Protein AF-E4RR90-F1 (afdb_monomer_lite)

Foldseek 3Di:
DDDVPVVVVVVVVVVVVVPPPPPPPPPDPDPPDDDDDQFAKFKAKDPDQEDEPVQQVPDKIKIWIAGPDPPDDAFCFWFKWKAKPLQFAPRIGTQGGGHRDPRDMDIDGSVSVCVSPNDDDAFIKMWIAIFGHHPVGTFALGHNDDHGSCPPCPPPPPGHSTYMHGYD

Organism: Leadbetterella byssophila (strain DSM 17132 / JCM 16389 / KACC 11308 / NBRC 106382 / 4M15) (NCBI:txid649349)

Secondary structure (DSSP, 8-state):
--SSHHHHHHHHHHHHGGG--------PPPTTS-------EEEEEES--EE-GGGGGG-EEEEEEEESSTTS---SEEEEEEEETT--GGG-EEEEEEE-SSSEEEEEEHHHHHHHHSS--TT-EEEEEEEEEETTEEE-SS-SSS--TTTTTTT-TT--S-EEEEE-

Sequence (168 aa):
MMKSTKIFIQMIVAGALLLGGCKAKFIGLDPSVEIYKVPGVTAKVDGNAAITLSDLNSFSGKVLVDLYFKDQPGPDKVDIVVRKNLQGGGNVKVLQEGVTSFPSTITVTAAQLQSLFGELKVGDTYDVAPNIYTSDGKFEAFPANGPGTATSVTGAPGYSAFARFTVR

pLDDT: mean 85.35, std 16.93, range [43.53, 98.38]

Radius of gyration: 24.37 Å; chains: 1; bounding box: 58×49×73 Å

Structure (mmCIF, N/CA/C/O backbone):
data_AF-E4RR90-F1
#
_entry.id   AF-E4RR90-F1
#
loop_
_atom_site.group_PDB
_atom_site.id
_atom_site.type_symbol
_atom_site.label_atom_id
_atom_site.label_alt_id
_atom_site.label_comp_id
_atom_site.label_asym_id
_atom_site.label_entity_id
_atom_site.label_seq_id
_atom_site.pdbx_PDB_ins_code
_atom_site.Cartn_x
_atom_site.Cartn_y
_atom_site.Cartn_z
_atom_site.occupancy
_atom_site.B_iso_or_equiv
_atom_site.auth_seq_id
_atom_site.auth_comp_id
_atom_site.auth_asym_id
_atom_site.auth_atom_id
_atom_site.pdbx_PDB_model_num
ATOM 1 N N . MET A 1 1 ? -44.952 -36.199 -53.585 1.00 45.66 1 MET A N 1
ATOM 2 C CA . MET A 1 1 ? -43.515 -36.184 -53.235 1.00 45.66 1 MET A CA 1
ATOM 3 C C . MET A 1 1 ? -42.995 -34.767 -53.473 1.00 45.66 1 MET A C 1
ATOM 5 O O . MET A 1 1 ? -42.756 -34.446 -54.617 1.00 45.66 1 MET A O 1
ATOM 9 N N . MET A 1 2 ? -43.001 -33.883 -52.461 1.00 44.34 2 MET A N 1
ATOM 10 C CA . MET A 1 2 ? -42.436 -32.506 -52.465 1.00 44.34 2 MET A CA 1
ATOM 11 C C . MET A 1 2 ? -42.894 -31.793 -51.174 1.00 44.34 2 MET A C 1
ATOM 13 O O . MET A 1 2 ? -43.820 -30.988 -51.178 1.00 44.34 2 MET A O 1
ATOM 17 N N . LYS A 1 3 ? -42.326 -32.147 -50.017 1.00 43.53 3 LYS A N 1
ATOM 18 C CA . LYS A 1 3 ? -42.602 -31.428 -48.750 1.00 43.53 3 LYS A CA 1
ATOM 19 C C . LYS A 1 3 ? -41.356 -31.255 -47.873 1.00 43.53 3 LYS A C 1
ATOM 21 O O . LYS A 1 3 ? -41.295 -30.312 -47.097 1.00 43.53 3 LYS A O 1
ATOM 26 N N . SER A 1 4 ? -40.329 -32.083 -48.074 1.00 47.44 4 SER A N 1
ATOM 27 C CA . SER A 1 4 ? -39.053 -32.038 -47.347 1.00 47.44 4 SER A CA 1
ATOM 28 C C . SER A 1 4 ? -38.053 -30.991 -47.863 1.00 47.44 4 SER A C 1
ATOM 30 O O . SER A 1 4 ? -37.170 -30.586 -47.116 1.00 47.44 4 SER A O 1
ATOM 32 N N . THR A 1 5 ? -38.194 -30.490 -49.097 1.00 50.00 5 THR A N 1
ATOM 33 C CA . THR A 1 5 ? -37.218 -29.555 -49.701 1.00 50.00 5 THR A CA 1
ATOM 34 C C . THR A 1 5 ? -37.386 -28.102 -49.228 1.00 50.00 5 THR A C 1
ATOM 36 O O . THR A 1 5 ? -36.407 -27.368 -49.134 1.00 50.00 5 THR A O 1
ATOM 39 N N . LYS A 1 6 ? -38.608 -27.668 -48.873 1.00 48.56 6 LYS A N 1
ATOM 40 C CA . LYS A 1 6 ? -38.868 -26.277 -48.437 1.00 48.56 6 LYS A CA 1
ATOM 41 C C . LYS A 1 6 ? -38.383 -25.983 -47.009 1.00 48.56 6 LYS A C 1
ATOM 43 O O . LYS A 1 6 ? -38.036 -24.846 -46.713 1.00 48.56 6 LYS A O 1
ATOM 48 N N . ILE A 1 7 ? -38.314 -27.007 -46.156 1.00 53.81 7 ILE A N 1
ATOM 49 C CA . ILE A 1 7 ? -37.848 -26.895 -44.763 1.00 53.81 7 ILE A CA 1
ATOM 50 C C . ILE A 1 7 ? -36.322 -26.760 -44.684 1.00 53.81 7 ILE A C 1
ATOM 52 O O . ILE A 1 7 ? -35.816 -25.970 -43.892 1.00 53.81 7 ILE A O 1
ATOM 56 N N . PHE A 1 8 ? -35.587 -27.448 -45.561 1.00 51.81 8 PHE A N 1
ATOM 57 C CA . PHE A 1 8 ? -34.125 -27.350 -45.602 1.00 51.81 8 PHE A CA 1
ATOM 58 C C . PHE A 1 8 ? -33.631 -25.971 -46.061 1.00 51.81 8 PHE A C 1
ATOM 60 O O . PHE A 1 8 ? -32.668 -25.443 -45.513 1.00 51.81 8 PHE A O 1
ATOM 67 N N . ILE A 1 9 ? -34.324 -25.346 -47.016 1.00 55.38 9 ILE A N 1
ATOM 68 C CA . ILE A 1 9 ? -33.955 -24.018 -47.531 1.00 55.38 9 ILE A CA 1
ATOM 69 C C . ILE A 1 9 ? -34.232 -22.918 -46.489 1.00 55.38 9 ILE A C 1
ATOM 71 O O . ILE A 1 9 ? -33.441 -21.986 -46.364 1.00 55.38 9 ILE A O 1
ATOM 75 N N . GLN A 1 10 ? -35.292 -23.045 -45.679 1.00 51.88 10 GLN A N 1
ATOM 76 C CA . GLN A 1 10 ? -35.574 -22.090 -44.597 1.00 51.88 10 GLN A CA 1
ATOM 77 C C . GLN A 1 10 ? -34.575 -22.182 -43.431 1.00 51.88 10 GLN A C 1
ATOM 79 O O . GLN A 1 10 ? -34.232 -21.149 -42.859 1.00 51.88 10 GLN A O 1
ATOM 84 N N . MET A 1 11 ? -34.037 -23.370 -43.120 1.00 53.38 11 MET A N 1
ATOM 85 C CA . MET A 1 11 ? -32.962 -23.501 -42.121 1.00 53.38 11 MET A CA 1
ATOM 86 C C . MET A 1 11 ? -31.631 -22.898 -42.591 1.00 53.38 11 MET A C 1
ATOM 88 O O . MET A 1 11 ? -30.916 -22.303 -41.789 1.00 53.38 11 MET A O 1
ATOM 92 N N . ILE A 1 12 ? -31.307 -22.995 -43.884 1.00 55.41 12 ILE A N 1
ATOM 93 C CA . ILE A 1 12 ? -30.056 -22.443 -44.434 1.00 55.41 12 ILE A CA 1
ATOM 94 C C . ILE A 1 12 ? -30.086 -20.902 -44.449 1.00 55.41 12 ILE A C 1
ATOM 96 O O . ILE A 1 12 ? -29.084 -20.265 -44.127 1.00 55.41 12 ILE A O 1
ATOM 100 N N . VAL A 1 13 ? -31.239 -20.288 -44.739 1.00 55.00 13 VAL A N 1
ATOM 101 C CA . VAL A 1 13 ? -31.391 -18.819 -44.729 1.00 55.00 13 VAL A CA 1
ATOM 102 C C . VAL A 1 13 ? -31.407 -18.249 -43.302 1.00 55.00 13 VAL A C 1
ATOM 104 O O . VAL A 1 13 ? -30.839 -17.184 -43.068 1.00 55.00 13 VAL A O 1
ATOM 107 N N . ALA A 1 14 ? -31.974 -18.968 -42.325 1.00 52.81 14 ALA A N 1
ATOM 108 C CA . ALA A 1 14 ? -31.940 -18.562 -40.915 1.00 52.81 14 ALA A CA 1
ATOM 109 C C . ALA A 1 14 ? -30.538 -18.694 -40.280 1.00 52.81 14 ALA A C 1
ATOM 111 O O . ALA A 1 14 ? -30.173 -17.885 -39.430 1.00 52.81 14 ALA A O 1
ATOM 112 N N . GLY A 1 15 ? -29.725 -19.662 -40.724 1.00 52.19 15 GLY A N 1
ATOM 113 C CA . GLY A 1 15 ? -28.338 -19.826 -40.266 1.00 52.19 15 GLY A CA 1
ATOM 114 C C . GLY A 1 15 ? -27.377 -18.744 -40.777 1.00 52.19 15 GLY A C 1
ATOM 115 O O . GLY A 1 15 ? -26.440 -18.372 -40.074 1.00 52.19 15 GLY A O 1
ATOM 116 N N . ALA A 1 16 ? -27.627 -18.180 -41.964 1.00 54.00 16 ALA A N 1
ATOM 117 C CA . ALA A 1 16 ? -26.762 -17.157 -42.559 1.00 54.00 16 ALA A CA 1
ATOM 118 C C . ALA A 1 16 ? -26.866 -15.775 -41.877 1.00 54.00 16 ALA A C 1
ATOM 120 O O . ALA A 1 16 ? -25.926 -14.985 -41.949 1.00 54.00 16 ALA A O 1
ATOM 121 N N . LEU A 1 17 ? -27.968 -15.485 -41.173 1.00 52.16 17 LEU A N 1
ATOM 122 C CA . LEU A 1 17 ? -28.181 -14.210 -40.469 1.00 52.16 17 LEU A CA 1
ATOM 123 C C . LEU A 1 17 ? -27.496 -14.135 -39.092 1.00 52.16 17 LEU A C 1
ATOM 125 O O . LEU A 1 17 ? -27.348 -13.044 -38.547 1.00 52.16 17 LEU A O 1
ATOM 129 N N . LEU A 1 18 ? -27.023 -15.261 -38.548 1.00 52.47 18 LEU A N 1
ATOM 130 C CA . LEU A 1 18 ? -26.308 -15.312 -37.263 1.00 52.47 18 LEU A CA 1
ATOM 131 C C . LEU A 1 18 ? -24.785 -15.127 -37.399 1.00 52.47 18 LEU A C 1
ATOM 133 O O . LEU A 1 18 ? -24.085 -15.033 -36.395 1.00 52.47 18 LEU A O 1
ATOM 137 N N . LEU A 1 19 ? -24.269 -15.021 -38.630 1.00 52.66 19 LEU A N 1
ATOM 138 C CA . LEU A 1 19 ? -22.856 -14.732 -38.919 1.00 52.66 19 LEU A CA 1
ATOM 139 C C . LEU A 1 19 ? -22.577 -13.240 -39.149 1.00 52.66 19 LEU A C 1
ATOM 141 O O . LEU A 1 19 ? -21.474 -12.874 -39.560 1.00 52.66 19 LEU A O 1
ATOM 145 N N . GLY A 1 20 ? -23.534 -12.366 -38.816 1.00 52.28 20 GLY A N 1
ATOM 146 C CA . GLY A 1 20 ? -23.295 -10.945 -38.564 1.00 52.28 20 GLY A CA 1
ATOM 147 C C . GLY A 1 20 ? -22.467 -10.759 -37.294 1.00 52.28 20 GLY A C 1
ATOM 148 O O . GLY A 1 20 ? -22.908 -10.126 -36.340 1.00 52.28 20 GLY A O 1
ATOM 149 N N . GLY A 1 21 ? -21.283 -11.373 -37.263 1.00 50.62 21 GLY A N 1
ATOM 150 C CA . GLY A 1 21 ? -20.297 -11.189 -36.225 1.00 50.62 21 GLY A CA 1
ATOM 151 C C . GLY A 1 21 ? -20.061 -9.699 -36.083 1.00 50.62 21 GLY A C 1
ATOM 152 O O . GLY A 1 21 ? -19.684 -9.021 -37.042 1.00 50.62 21 GLY A O 1
ATOM 153 N N . CYS A 1 22 ? -20.310 -9.194 -34.880 1.00 55.22 22 CYS A N 1
ATOM 154 C CA . CYS A 1 22 ? -19.800 -7.912 -34.451 1.00 55.22 22 CYS A CA 1
ATOM 155 C C . CYS A 1 22 ? -18.293 -7.985 -34.704 1.00 55.22 22 CYS A C 1
ATOM 157 O O . CYS A 1 22 ? -17.580 -8.690 -33.988 1.00 55.22 22 CYS A O 1
ATOM 159 N N . LYS A 1 23 ? -17.809 -7.376 -35.796 1.00 48.31 23 LYS A N 1
ATOM 160 C CA . LYS A 1 23 ? -16.373 -7.234 -36.000 1.00 48.31 23 LYS A CA 1
ATOM 161 C C . LYS A 1 23 ? -15.925 -6.430 -34.799 1.00 48.31 23 LYS A C 1
ATOM 163 O O . LYS A 1 23 ? -16.204 -5.233 -34.738 1.00 48.31 23 LYS A O 1
ATOM 168 N N . ALA A 1 24 ? -15.295 -7.091 -33.832 1.00 47.47 24 ALA A N 1
ATOM 169 C CA . ALA A 1 24 ? -14.526 -6.392 -32.833 1.00 47.47 24 ALA A CA 1
ATOM 170 C C . ALA A 1 24 ? -13.591 -5.499 -33.646 1.00 47.47 24 ALA A C 1
ATOM 172 O O . ALA A 1 24 ? -12.720 -5.990 -34.368 1.00 47.47 24 ALA A O 1
ATOM 173 N N . LYS A 1 25 ? -13.848 -4.188 -33.635 1.00 43.69 25 LYS A N 1
ATOM 174 C CA . LYS A 1 25 ? -12.844 -3.215 -34.030 1.00 43.69 25 LYS A CA 1
ATOM 175 C C . LYS A 1 25 ? -11.742 -3.422 -33.004 1.00 43.69 25 LYS A C 1
ATOM 177 O O . LYS A 1 25 ? -11.778 -2.831 -31.931 1.00 43.69 25 LYS A O 1
ATOM 182 N N . PHE A 1 26 ? -10.803 -4.311 -33.312 1.00 46.50 26 PHE A N 1
ATOM 183 C CA . PHE A 1 26 ? -9.472 -4.221 -32.757 1.00 46.50 26 PHE A CA 1
ATOM 184 C C . PHE A 1 26 ? -8.958 -2.882 -33.266 1.00 46.50 26 PHE A C 1
ATOM 186 O O . PHE A 1 26 ? -8.488 -2.755 -34.394 1.00 46.50 26 PHE A O 1
ATOM 193 N N . ILE A 1 27 ? -9.209 -1.847 -32.467 1.00 60.69 27 ILE A N 1
ATOM 194 C CA . ILE A 1 27 ? -8.448 -0.612 -32.493 1.00 60.69 27 ILE A CA 1
ATOM 195 C C . ILE A 1 27 ? -7.013 -1.090 -32.317 1.00 60.69 27 ILE A C 1
ATOM 197 O O . ILE A 1 27 ? -6.628 -1.503 -31.225 1.00 60.69 27 ILE A O 1
ATOM 201 N N . GLY A 1 28 ? -6.284 -1.196 -33.431 1.00 54.72 28 GLY A N 1
ATOM 202 C CA . GLY A 1 28 ? -4.855 -1.450 -33.382 1.00 54.72 28 GLY A CA 1
ATOM 203 C C . GLY A 1 28 ? -4.253 -0.436 -32.422 1.00 54.72 28 GLY A C 1
ATOM 204 O O . GLY A 1 28 ? -4.692 0.716 -32.404 1.00 54.72 28 GLY A O 1
ATOM 205 N N . LEU A 1 29 ? -3.323 -0.885 -31.581 1.00 60.09 29 LEU A N 1
ATOM 206 C CA . LEU A 1 29 ? -2.561 0.025 -30.737 1.00 60.09 29 LEU A CA 1
ATOM 207 C C . LEU A 1 29 ? -1.987 1.105 -31.653 1.00 60.09 29 LEU A C 1
ATOM 209 O O . LEU A 1 29 ? -1.318 0.785 -32.638 1.00 60.09 29 LEU A O 1
ATOM 213 N N . ASP A 1 30 ? -2.334 2.359 -31.377 1.00 70.44 30 ASP A N 1
ATOM 214 C CA . ASP A 1 30 ? -1.752 3.483 -32.089 1.00 70.44 30 ASP A CA 1
ATOM 215 C C . ASP A 1 30 ? -0.230 3.395 -31.879 1.00 70.44 30 ASP A C 1
ATOM 217 O O . ASP A 1 30 ? 0.211 3.312 -30.732 1.00 70.44 30 ASP A O 1
ATOM 221 N N . PRO A 1 31 ? 0.582 3.335 -32.949 1.00 70.00 31 PRO A N 1
ATOM 222 C CA . PRO A 1 31 ? 2.028 3.166 -32.833 1.00 70.00 31 PRO A CA 1
ATOM 223 C C . PRO A 1 31 ? 2.720 4.337 -32.117 1.00 70.00 31 PRO A C 1
ATOM 225 O O . PRO A 1 31 ? 3.895 4.222 -31.783 1.00 70.00 31 PRO A O 1
ATOM 228 N N . SER A 1 32 ? 2.014 5.448 -31.880 1.00 72.38 32 SER A N 1
ATOM 229 C CA . SER A 1 32 ? 2.470 6.553 -31.031 1.00 72.38 32 SER A CA 1
ATOM 230 C C . SER A 1 32 ? 2.240 6.329 -29.531 1.00 72.38 32 SER A C 1
ATOM 232 O O . SER A 1 32 ? 2.737 7.109 -28.720 1.00 72.38 32 SER A O 1
ATOM 234 N N . VAL A 1 33 ? 1.512 5.278 -29.138 1.00 71.50 33 VAL A N 1
ATOM 235 C CA . VAL A 1 33 ? 1.292 4.932 -27.729 1.00 71.50 33 VAL A CA 1
ATOM 236 C C . VAL A 1 33 ? 2.558 4.308 -27.167 1.00 71.50 33 VAL A C 1
ATOM 238 O O . VAL A 1 33 ? 2.971 3.214 -27.553 1.00 71.50 33 VAL A O 1
ATOM 241 N N . GLU A 1 34 ? 3.157 5.014 -26.217 1.00 71.44 34 GLU A N 1
ATOM 242 C CA . GLU A 1 34 ? 4.317 4.536 -25.486 1.00 71.44 34 GLU A CA 1
ATOM 243 C C . GLU A 1 34 ? 3.927 3.362 -24.573 1.00 71.44 34 GLU A C 1
ATOM 245 O O . GLU A 1 34 ? 2.940 3.414 -23.834 1.00 71.44 34 GLU A O 1
ATOM 250 N N . ILE A 1 35 ? 4.690 2.270 -24.655 1.00 76.88 35 ILE A N 1
ATOM 251 C CA . ILE A 1 35 ? 4.478 1.070 -23.842 1.00 76.88 35 ILE A CA 1
ATOM 252 C C . ILE A 1 35 ? 5.505 1.075 -22.718 1.00 76.88 35 ILE A C 1
ATOM 254 O O . ILE A 1 35 ? 6.679 0.776 -22.937 1.00 76.88 35 ILE A O 1
ATOM 258 N N . TYR A 1 36 ? 5.040 1.351 -21.505 1.00 79.88 36 TYR A N 1
ATOM 259 C CA . TYR A 1 36 ? 5.881 1.324 -20.315 1.00 79.88 36 TYR A CA 1
ATOM 260 C C . TYR A 1 36 ? 5.970 -0.076 -19.714 1.00 79.88 36 TYR A C 1
ATOM 262 O O . TYR A 1 36 ? 4.977 -0.805 -19.614 1.00 79.88 36 TYR A O 1
ATOM 270 N N . LYS A 1 37 ? 7.165 -0.441 -19.249 1.00 81.62 37 LYS A N 1
ATOM 271 C CA . LYS A 1 37 ? 7.377 -1.674 -18.485 1.00 81.62 37 LYS A CA 1
ATOM 272 C C . LYS A 1 37 ? 7.226 -1.370 -17.000 1.00 81.62 37 LYS A C 1
ATOM 274 O O . LYS A 1 37 ? 8.187 -1.007 -16.336 1.00 81.62 37 LYS A O 1
ATOM 279 N N . VAL A 1 38 ? 6.018 -1.543 -16.474 1.00 88.56 38 VAL A N 1
ATOM 280 C CA . VAL A 1 38 ? 5.745 -1.329 -15.045 1.00 88.56 38 VAL A CA 1
ATOM 281 C C . VAL A 1 38 ? 6.133 -2.583 -14.244 1.00 88.56 38 VAL A C 1
ATOM 283 O O . VAL A 1 38 ? 5.592 -3.658 -14.525 1.00 88.56 38 VAL A O 1
ATOM 286 N N . PRO A 1 39 ? 7.033 -2.487 -13.245 1.00 91.06 39 PRO A N 1
ATOM 287 C CA . PRO A 1 39 ? 7.360 -3.608 -12.369 1.00 91.06 39 PRO A CA 1
ATOM 288 C C . PRO A 1 39 ? 6.122 -4.146 -11.646 1.00 91.06 39 PRO A C 1
ATOM 290 O O . PRO A 1 39 ? 5.305 -3.391 -11.124 1.00 91.06 39 PRO A O 1
ATOM 293 N N . GLY A 1 40 ? 5.992 -5.470 -11.569 1.00 91.62 40 GLY A N 1
ATOM 294 C CA . GLY A 1 40 ? 4.924 -6.094 -10.793 1.00 91.62 40 GLY A CA 1
ATOM 295 C C . GLY A 1 40 ? 5.224 -5.999 -9.299 1.00 91.62 40 GLY A C 1
ATOM 296 O O . GLY A 1 40 ? 6.100 -6.711 -8.815 1.00 91.62 40 GLY A O 1
ATOM 297 N N . VAL A 1 41 ? 4.479 -5.173 -8.563 1.00 94.44 41 VAL A N 1
ATOM 298 C CA . VAL A 1 41 ? 4.554 -5.091 -7.093 1.00 94.44 41 VAL A CA 1
ATOM 299 C C . VAL A 1 41 ? 3.253 -5.622 -6.501 1.00 94.44 41 VAL A C 1
ATOM 301 O O . VAL A 1 41 ? 2.164 -5.215 -6.908 1.00 94.44 41 VAL A O 1
ATOM 304 N N . THR A 1 42 ? 3.364 -6.558 -5.560 1.00 94.81 42 THR A N 1
ATOM 305 C CA . THR A 1 42 ? 2.224 -7.120 -4.832 1.00 94.81 42 THR A CA 1
ATOM 306 C C . THR A 1 42 ? 2.070 -6.435 -3.478 1.00 94.81 42 THR A C 1
ATOM 308 O O . THR A 1 42 ? 3.059 -6.153 -2.808 1.00 94.81 42 THR A O 1
ATOM 311 N N . ALA A 1 43 ? 0.825 -6.238 -3.043 1.00 96.12 43 ALA A N 1
ATOM 312 C CA . ALA A 1 43 ? 0.480 -5.811 -1.688 1.00 96.12 43 ALA A CA 1
ATOM 313 C C . ALA A 1 43 ? -0.570 -6.757 -1.097 1.00 96.12 43 ALA A C 1
ATOM 315 O O . ALA A 1 43 ? -1.642 -6.950 -1.674 1.00 96.12 43 ALA A O 1
ATOM 316 N N . LYS A 1 44 ? -0.255 -7.378 0.041 1.00 95.31 44 LYS A N 1
ATOM 317 C CA . LYS A 1 44 ? -1.104 -8.389 0.690 1.00 95.31 44 LYS A CA 1
ATOM 318 C C . LYS A 1 44 ? -1.246 -8.105 2.168 1.00 95.31 44 LYS A C 1
ATOM 320 O O . LYS A 1 44 ? -0.282 -7.686 2.795 1.00 95.31 44 LYS A O 1
ATOM 325 N N . VAL A 1 45 ? -2.421 -8.385 2.726 1.00 96.94 45 VAL A N 1
ATOM 326 C CA . VAL A 1 45 ? -2.568 -8.399 4.183 1.00 96.94 45 VAL A CA 1
ATOM 327 C C . VAL A 1 45 ? -1.714 -9.533 4.744 1.00 96.94 45 VAL A C 1
ATOM 329 O O . VAL A 1 45 ? -1.782 -10.662 4.259 1.00 96.94 45 VAL A O 1
ATOM 332 N N . ASP A 1 46 ? -0.937 -9.214 5.767 1.00 94.75 46 ASP A N 1
ATOM 333 C CA . ASP A 1 46 ? -0.211 -10.165 6.595 1.00 94.75 46 ASP A CA 1
ATOM 334 C C . ASP A 1 46 ? -0.875 -10.201 7.982 1.00 94.75 46 ASP A C 1
ATOM 336 O O . ASP A 1 46 ? -0.749 -9.279 8.788 1.00 94.75 46 ASP A O 1
ATOM 340 N N . GLY A 1 47 ? -1.679 -11.233 8.236 1.00 91.19 47 GLY A N 1
ATOM 341 C CA . GLY A 1 47 ? -2.460 -11.362 9.469 1.00 91.19 47 GLY A CA 1
ATOM 342 C C . GLY A 1 47 ? -3.875 -10.780 9.379 1.00 91.19 47 GLY A C 1
ATOM 343 O O . GLY A 1 47 ? -4.644 -11.131 8.484 1.00 91.19 47 GLY A O 1
ATOM 344 N N . ASN A 1 48 ? -4.268 -9.959 10.362 1.00 91.06 48 ASN A N 1
ATOM 345 C CA . ASN A 1 48 ? -5.661 -9.537 10.536 1.00 91.06 48 ASN A CA 1
ATOM 346 C C . ASN A 1 48 ? -6.052 -8.367 9.612 1.00 91.06 48 ASN A C 1
ATOM 348 O O . ASN A 1 48 ? -5.486 -7.278 9.695 1.00 91.06 48 ASN A O 1
ATOM 352 N N . ALA A 1 49 ? -7.079 -8.582 8.787 1.00 95.12 49 ALA A N 1
ATOM 353 C CA . ALA A 1 49 ? -7.672 -7.575 7.903 1.00 95.12 49 ALA A CA 1
ATOM 354 C C . ALA A 1 49 ? -8.875 -6.825 8.520 1.00 95.12 49 ALA A C 1
ATOM 356 O O . ALA A 1 49 ? -9.378 -5.867 7.929 1.00 95.12 49 ALA A O 1
ATOM 357 N N . ALA A 1 50 ? -9.397 -7.283 9.659 1.00 96.12 50 ALA A N 1
ATOM 358 C CA . ALA A 1 50 ? -10.593 -6.728 10.284 1.00 96.12 50 ALA A CA 1
ATOM 359 C C . ALA A 1 50 ? -10.232 -5.673 11.337 1.00 96.12 50 ALA A C 1
ATOM 361 O O . ALA A 1 50 ? -9.465 -5.944 12.262 1.00 96.12 50 ALA A O 1
ATOM 362 N N . ILE A 1 51 ? -10.828 -4.490 11.199 1.00 96.25 51 ILE A N 1
ATOM 363 C CA . ILE A 1 51 ? -10.754 -3.396 12.167 1.00 96.25 51 ILE A CA 1
ATOM 364 C C . ILE A 1 51 ? -12.053 -3.419 12.967 1.00 96.25 51 ILE A C 1
ATOM 366 O O . ILE A 1 51 ? -13.104 -3.094 12.421 1.00 96.25 51 ILE A O 1
ATOM 370 N N . THR A 1 52 ? -11.996 -3.794 14.239 1.00 95.56 52 THR A N 1
ATOM 371 C CA . THR A 1 52 ? -13.184 -3.798 15.103 1.00 95.56 52 THR A CA 1
ATOM 372 C C . THR A 1 52 ? -13.338 -2.441 15.780 1.00 95.56 52 THR A C 1
ATOM 374 O O . THR A 1 52 ? -12.386 -1.953 16.392 1.00 95.56 52 THR A O 1
ATOM 377 N N . LEU A 1 53 ? -14.526 -1.831 15.718 1.00 92.50 53 LEU A N 1
ATOM 378 C CA . LEU A 1 53 ? -14.761 -0.512 16.334 1.00 92.50 53 LEU A CA 1
ATOM 379 C C . LEU A 1 53 ? -14.551 -0.481 17.859 1.00 92.50 53 LEU A C 1
ATOM 381 O O . LEU A 1 53 ? -14.204 0.569 18.398 1.00 92.50 53 LEU A O 1
ATOM 385 N N . SER A 1 54 ? -14.723 -1.609 18.555 1.00 93.31 54 SER A N 1
ATOM 386 C CA . SER A 1 54 ? -14.443 -1.718 19.996 1.00 93.31 54 SER A CA 1
ATOM 387 C C . SER A 1 54 ? -12.955 -1.613 20.340 1.00 93.31 54 SER A C 1
ATOM 389 O O . SER A 1 54 ? -12.623 -1.299 21.477 1.00 93.31 54 SER A O 1
ATOM 391 N N . ASP A 1 55 ? -12.068 -1.846 19.367 1.00 92.56 55 ASP A N 1
ATOM 392 C CA . ASP A 1 55 ? -10.644 -2.122 19.586 1.00 92.56 55 ASP A CA 1
ATOM 393 C C . ASP A 1 55 ? -9.732 -1.297 18.662 1.00 92.56 55 ASP A C 1
ATOM 395 O O . ASP A 1 55 ? -8.642 -1.717 18.273 1.00 92.56 55 ASP A O 1
ATOM 399 N N . LEU A 1 56 ? -10.153 -0.080 18.305 1.00 93.12 56 LEU A N 1
ATOM 400 C CA . LEU A 1 56 ? -9.391 0.782 17.391 1.00 93.12 56 LEU A CA 1
ATOM 401 C C . LEU A 1 56 ? -7.965 1.066 17.887 1.00 93.12 56 LEU A C 1
ATOM 403 O O . LEU A 1 56 ? -7.023 1.051 17.099 1.00 93.12 56 LEU A O 1
ATOM 407 N N . ASN A 1 57 ? -7.792 1.274 19.193 1.00 92.56 57 ASN A N 1
ATOM 408 C CA . ASN A 1 57 ? -6.491 1.609 19.781 1.00 92.56 57 ASN A CA 1
ATOM 409 C C . ASN A 1 57 ? -5.485 0.449 19.744 1.00 92.56 57 ASN A C 1
ATOM 411 O O . ASN A 1 57 ? -4.283 0.690 19.818 1.00 92.56 57 ASN A O 1
ATOM 415 N N . SER A 1 58 ? -5.956 -0.797 19.652 1.00 91.69 58 SER A N 1
ATOM 416 C CA . SER A 1 58 ? -5.102 -1.989 19.593 1.00 91.69 58 SER A CA 1
ATOM 417 C C . SER A 1 58 ? -4.941 -2.531 18.171 1.00 91.69 58 SER A C 1
ATOM 419 O O . SER A 1 58 ? -4.099 -3.401 17.938 1.00 91.69 58 SER A O 1
ATOM 421 N N . PHE A 1 59 ? -5.704 -2.012 17.203 1.00 95.56 59 PHE A N 1
ATOM 422 C CA . PHE A 1 59 ? -5.609 -2.448 15.818 1.00 95.56 59 PHE A CA 1
ATOM 423 C C . PHE A 1 59 ? -4.258 -2.070 15.187 1.00 95.56 59 PHE A C 1
ATOM 425 O O . PHE A 1 59 ? -3.891 -0.897 15.077 1.00 95.56 59 PHE A O 1
ATOM 432 N N . SER A 1 60 ? -3.558 -3.095 14.697 1.00 94.62 60 SER A N 1
ATOM 433 C CA . SER A 1 60 ? -2.297 -2.989 13.964 1.00 94.62 60 SER A CA 1
ATOM 434 C C . SER A 1 60 ? -2.269 -4.041 12.855 1.00 94.62 60 SER A C 1
ATOM 436 O O . SER A 1 60 ? -1.883 -5.193 13.062 1.00 94.62 60 SER A O 1
ATOM 438 N N . GLY A 1 61 ? -2.765 -3.657 11.681 1.00 96.31 61 GLY A N 1
ATOM 439 C CA . GLY A 1 61 ? -2.713 -4.472 10.473 1.00 96.31 61 GLY A CA 1
ATOM 440 C C . GLY A 1 61 ? -1.333 -4.404 9.829 1.00 96.31 61 GLY A C 1
ATOM 441 O O . GLY A 1 61 ? -0.635 -3.397 9.947 1.00 96.31 61 GLY A O 1
ATOM 442 N N . LYS A 1 62 ? -0.934 -5.455 9.114 1.00 97.69 62 LYS A N 1
ATOM 443 C CA . LYS A 1 62 ? 0.313 -5.463 8.343 1.00 97.69 62 LYS A CA 1
ATOM 444 C C . LYS A 1 62 ? 0.029 -5.700 6.873 1.00 97.69 62 LYS A C 1
ATOM 446 O O . LYS A 1 62 ? -0.861 -6.469 6.512 1.00 97.69 62 LYS A O 1
ATOM 451 N N . VAL A 1 63 ? 0.800 -5.029 6.031 1.00 98.12 63 VAL A N 1
ATOM 452 C CA . VAL A 1 63 ? 0.786 -5.198 4.584 1.00 98.12 63 VAL A CA 1
ATOM 453 C C . VAL A 1 63 ? 2.175 -5.614 4.140 1.00 98.12 63 VAL A C 1
ATOM 455 O O . VAL A 1 63 ? 3.127 -4.849 4.279 1.00 98.12 63 VAL A O 1
ATOM 458 N N . LEU A 1 64 ? 2.288 -6.818 3.590 1.00 97.81 64 LEU A N 1
ATOM 459 C CA . LEU A 1 64 ? 3.491 -7.262 2.905 1.00 97.81 64 LEU A CA 1
ATOM 460 C C . LEU A 1 64 ? 3.501 -6.664 1.498 1.00 97.81 64 LEU A C 1
ATOM 462 O O . LEU A 1 64 ? 2.610 -6.950 0.692 1.00 97.81 64 LEU A O 1
ATOM 466 N N . VAL A 1 65 ? 4.516 -5.853 1.221 1.00 97.31 65 VAL A N 1
ATOM 467 C CA . VAL A 1 65 ? 4.790 -5.261 -0.087 1.00 97.31 65 VAL A CA 1
ATOM 468 C C . VAL A 1 65 ? 6.042 -5.910 -0.652 1.00 97.31 65 VAL A C 1
ATOM 470 O O . VAL A 1 65 ? 7.093 -5.905 -0.013 1.00 97.31 65 VAL A O 1
ATOM 473 N N . ASP A 1 66 ? 5.936 -6.488 -1.842 1.00 96.94 66 ASP A N 1
ATOM 474 C CA . ASP A 1 66 ? 7.026 -7.262 -2.430 1.00 96.94 66 ASP A CA 1
ATOM 475 C C . ASP A 1 66 ? 7.023 -7.187 -3.960 1.00 96.94 66 ASP A C 1
ATOM 477 O O . ASP A 1 66 ? 5.998 -6.898 -4.581 1.00 96.94 66 ASP A O 1
ATOM 481 N N . LEU A 1 67 ? 8.166 -7.484 -4.575 1.00 95.44 67 LEU A N 1
ATOM 482 C CA . LEU A 1 67 ? 8.254 -7.695 -6.014 1.00 95.44 67 LEU A CA 1
ATOM 483 C C . LEU A 1 67 ? 7.604 -9.031 -6.362 1.00 95.44 67 LEU A C 1
ATOM 485 O O . LEU A 1 67 ? 7.932 -10.069 -5.786 1.00 95.44 67 LEU A O 1
ATOM 489 N N 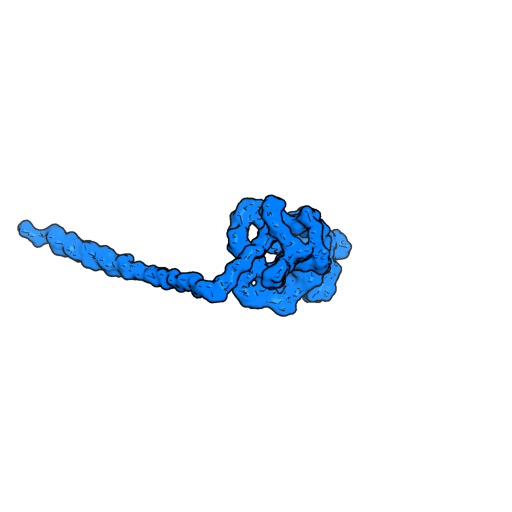. TYR A 1 68 ? 6.690 -9.011 -7.326 1.00 94.25 68 TYR A N 1
ATOM 490 C CA . TYR A 1 68 ? 6.059 -10.223 -7.832 1.00 94.25 68 TYR A CA 1
ATOM 491 C C . TYR A 1 68 ? 7.018 -11.018 -8.726 1.00 94.25 68 TYR A C 1
ATOM 493 O O . TYR A 1 68 ? 7.162 -12.227 -8.562 1.00 94.25 68 TYR A O 1
ATOM 501 N N . PHE A 1 69 ? 7.728 -10.331 -9.627 1.00 92.38 69 PHE A N 1
ATOM 502 C CA . PHE A 1 69 ? 8.764 -10.926 -10.472 1.00 92.38 69 PHE A CA 1
ATOM 503 C C . PHE A 1 69 ? 10.148 -10.615 -9.899 1.00 92.38 69 PHE A C 1
ATOM 505 O O . PHE A 1 69 ? 10.699 -9.546 -10.140 1.00 92.38 69 PHE A O 1
ATOM 512 N N . LYS A 1 70 ? 10.703 -11.551 -9.125 1.00 91.38 70 LYS A N 1
ATOM 513 C CA . LYS A 1 70 ? 11.963 -11.365 -8.382 1.00 91.38 70 LYS A CA 1
ATOM 514 C C . LYS A 1 70 ? 13.196 -11.184 -9.270 1.00 91.38 70 LYS A C 1
ATOM 516 O O . LYS A 1 70 ? 14.129 -10.505 -8.864 1.00 91.38 70 LYS A O 1
ATOM 521 N N . ASP A 1 71 ? 13.167 -11.755 -10.471 1.00 92.00 71 ASP A N 1
ATOM 522 C CA . ASP A 1 71 ? 14.295 -11.743 -11.411 1.00 92.00 71 ASP A CA 1
ATOM 523 C C . ASP A 1 71 ? 14.243 -10.569 -12.408 1.00 92.00 71 ASP A C 1
ATOM 525 O O . ASP A 1 71 ? 15.027 -10.518 -13.354 1.00 92.00 71 ASP A O 1
ATOM 529 N N . GLN A 1 72 ? 13.289 -9.645 -12.250 1.00 88.88 72 GLN A N 1
ATOM 530 C CA . GLN A 1 72 ? 13.134 -8.472 -13.112 1.00 88.88 72 GLN A CA 1
ATOM 531 C C . GLN A 1 72 ? 13.596 -7.199 -12.394 1.00 88.88 72 GLN A C 1
ATOM 533 O O . GLN A 1 72 ? 13.552 -7.148 -11.162 1.00 88.88 72 GLN A O 1
ATOM 538 N N . PRO A 1 73 ? 14.001 -6.150 -13.137 1.00 90.00 73 PRO A N 1
ATOM 539 C CA . PRO A 1 73 ? 14.270 -4.848 -12.545 1.00 90.00 73 PRO A CA 1
ATOM 540 C C . PRO A 1 73 ? 13.085 -4.375 -11.695 1.00 90.00 73 PRO A C 1
ATOM 542 O O . PRO A 1 73 ? 11.936 -4.366 -12.146 1.00 90.00 73 PRO A O 1
ATOM 545 N N . GLY A 1 74 ? 13.380 -4.021 -10.446 1.00 91.75 74 GLY A N 1
ATOM 546 C CA . GLY A 1 74 ? 12.411 -3.434 -9.533 1.00 91.75 74 GLY A CA 1
ATOM 547 C C . GLY A 1 74 ? 12.157 -1.954 -9.837 1.00 91.75 74 GLY A C 1
ATOM 548 O O . GLY A 1 74 ? 12.815 -1.369 -10.697 1.00 91.75 74 GLY A O 1
ATOM 549 N N . PRO A 1 75 ? 11.203 -1.336 -9.130 1.00 95.06 75 PRO A N 1
ATOM 550 C CA . PRO A 1 75 ? 11.008 0.104 -9.187 1.00 95.06 75 PRO A CA 1
ATOM 551 C C . PRO A 1 75 ? 12.134 0.845 -8.456 1.00 95.06 75 PRO A C 1
ATOM 553 O O . PRO A 1 75 ? 12.759 0.286 -7.554 1.00 95.06 75 PRO A O 1
ATOM 556 N N . ASP A 1 76 ? 12.331 2.124 -8.778 1.00 96.12 76 ASP A N 1
ATOM 557 C CA . ASP A 1 76 ? 13.277 2.989 -8.057 1.00 96.12 76 ASP A CA 1
ATOM 558 C C . ASP A 1 76 ? 12.833 3.175 -6.601 1.00 96.12 76 ASP A C 1
ATOM 560 O O . ASP A 1 76 ? 13.633 3.171 -5.666 1.00 96.12 76 ASP A O 1
ATOM 564 N N . LYS A 1 77 ? 11.519 3.328 -6.417 1.00 97.31 77 LYS A N 1
ATOM 565 C CA . LYS A 1 77 ? 10.838 3.346 -5.124 1.00 97.31 77 LYS A CA 1
ATOM 566 C C . LYS A 1 77 ? 9.354 3.039 -5.295 1.00 97.31 77 LYS A C 1
ATOM 568 O O . LYS A 1 77 ? 8.797 3.151 -6.391 1.00 97.31 77 LYS A O 1
ATOM 573 N N . VAL A 1 78 ? 8.688 2.749 -4.185 1.00 98.00 78 VAL A N 1
ATOM 574 C CA . VAL A 1 78 ? 7.229 2.817 -4.093 1.00 98.00 78 VAL A CA 1
ATOM 575 C C . VAL A 1 78 ? 6.793 3.747 -2.970 1.00 98.00 78 VAL A C 1
ATOM 577 O O . VAL A 1 78 ? 7.420 3.801 -1.912 1.00 98.00 78 VAL A O 1
ATOM 580 N N . ASP A 1 79 ? 5.685 4.446 -3.193 1.00 98.38 79 ASP A N 1
ATOM 581 C CA . ASP A 1 79 ? 4.960 5.126 -2.121 1.00 98.38 79 ASP A CA 1
ATOM 582 C C . ASP A 1 79 ? 3.697 4.315 -1.826 1.00 98.38 79 ASP A C 1
ATOM 584 O O . ASP A 1 79 ? 2.915 3.995 -2.722 1.00 98.38 79 ASP A O 1
ATOM 588 N N . ILE A 1 80 ? 3.496 3.963 -0.565 1.00 98.19 80 ILE A N 1
ATOM 589 C CA . ILE A 1 80 ? 2.345 3.200 -0.108 1.00 98.19 80 ILE A CA 1
ATOM 590 C C . ILE A 1 80 ? 1.184 4.155 0.070 1.00 98.19 80 ILE A C 1
ATOM 592 O O . ILE A 1 80 ? 1.238 5.085 0.876 1.00 98.19 80 ILE A O 1
ATOM 596 N N . VAL A 1 81 ? 0.123 3.908 -0.681 1.00 98.19 81 VAL A N 1
ATOM 597 C CA . VAL A 1 81 ? -1.087 4.712 -0.664 1.00 98.19 81 VAL A CA 1
ATOM 598 C C . VAL A 1 81 ? -2.275 3.904 -0.192 1.00 98.19 81 VAL A C 1
ATOM 600 O O . VAL A 1 81 ? -2.299 2.677 -0.272 1.00 98.19 81 VAL A O 1
ATOM 603 N N . VAL A 1 82 ? -3.282 4.617 0.287 1.00 98.12 82 VAL A N 1
ATOM 604 C CA . VAL A 1 82 ? -4.547 4.063 0.735 1.00 98.12 82 VAL A CA 1
ATOM 605 C C . VAL A 1 82 ? -5.701 4.807 0.077 1.00 98.12 82 VAL A C 1
ATOM 607 O O . VAL A 1 82 ? -5.691 6.036 -0.023 1.00 98.12 82 VAL A O 1
ATOM 610 N N . ARG A 1 83 ? -6.721 4.064 -0.355 1.00 97.38 83 ARG A N 1
ATOM 611 C CA . ARG A 1 83 ? -8.030 4.627 -0.700 1.00 97.38 83 ARG A CA 1
ATOM 612 C C . ARG A 1 83 ? -9.113 4.089 0.216 1.00 97.38 83 ARG A C 1
ATOM 614 O O . ARG A 1 83 ? -9.102 2.913 0.577 1.00 97.38 83 ARG A O 1
ATOM 621 N N . LYS A 1 84 ? -10.085 4.943 0.525 1.00 96.94 84 LYS A N 1
ATOM 622 C CA . LYS A 1 84 ? -11.301 4.573 1.249 1.00 96.94 84 LYS A CA 1
ATOM 623 C C . LYS A 1 84 ? -12.418 4.238 0.261 1.00 96.94 84 LYS A C 1
ATOM 625 O O . LYS A 1 84 ? -12.614 4.971 -0.705 1.00 96.94 84 LYS A O 1
ATOM 630 N N . ASN A 1 85 ? -13.164 3.161 0.505 1.00 95.69 85 ASN A N 1
ATOM 631 C CA . ASN A 1 85 ? -14.416 2.823 -0.189 1.00 95.69 85 ASN A CA 1
ATOM 632 C C . ASN A 1 85 ? -14.324 2.905 -1.722 1.00 95.69 85 ASN A C 1
ATOM 634 O O . ASN A 1 85 ? -15.191 3.484 -2.372 1.00 95.69 85 ASN A O 1
ATOM 638 N N . LEU A 1 86 ? -13.251 2.334 -2.287 1.00 92.06 86 LEU A N 1
ATOM 639 C CA . LEU A 1 86 ? -12.981 2.274 -3.732 1.00 92.06 86 LEU A CA 1
ATOM 640 C C . LEU A 1 86 ? -12.788 3.634 -4.436 1.00 92.06 86 LEU A C 1
ATOM 642 O O . LEU A 1 86 ? -12.693 3.667 -5.661 1.00 92.06 86 LEU A O 1
ATOM 646 N N . GLN A 1 87 ? -12.666 4.741 -3.700 1.00 88.00 87 GLN A N 1
ATOM 647 C CA . GLN A 1 87 ? -12.507 6.078 -4.279 1.00 88.00 87 GLN A CA 1
ATOM 648 C C . GLN A 1 87 ? -11.089 6.285 -4.844 1.00 88.00 87 GLN A C 1
ATOM 650 O O . GLN A 1 87 ? -10.111 6.237 -4.103 1.00 88.00 87 GLN A O 1
ATOM 655 N N . GLY A 1 88 ? -10.959 6.509 -6.154 1.00 85.56 88 GLY A N 1
ATOM 656 C CA . GLY A 1 88 ? -9.677 6.801 -6.816 1.00 85.56 88 GLY A CA 1
ATOM 657 C C . GLY A 1 88 ? -9.309 8.292 -6.843 1.00 85.56 88 GLY A C 1
ATOM 658 O O . GLY A 1 88 ? -10.047 9.150 -6.345 1.00 85.56 88 GLY A O 1
ATOM 659 N N . GLY A 1 89 ? -8.166 8.611 -7.457 1.00 85.88 89 GLY A N 1
ATOM 660 C CA . GLY A 1 89 ? -7.746 9.987 -7.740 1.00 85.88 89 GLY A CA 1
ATOM 661 C C . GLY A 1 89 ? -7.422 10.809 -6.490 1.00 85.88 89 GLY A C 1
ATOM 662 O O . GLY A 1 89 ? -6.736 10.339 -5.590 1.00 85.88 89 GLY A O 1
ATOM 663 N N . GLY A 1 90 ? -7.937 12.042 -6.402 1.00 84.19 90 GLY A N 1
ATOM 664 C CA . GLY A 1 90 ? -7.655 12.968 -5.286 1.00 84.19 90 GLY A CA 1
ATOM 665 C C . GLY A 1 90 ? -8.101 12.490 -3.891 1.00 84.19 90 GLY A C 1
ATOM 666 O O . GLY A 1 90 ? -7.748 13.097 -2.878 1.00 84.19 90 GLY A O 1
ATOM 667 N N . ASN A 1 91 ? -8.856 11.391 -3.826 1.00 91.69 91 ASN A N 1
ATOM 668 C CA . ASN A 1 91 ? -9.285 10.749 -2.583 1.00 91.69 91 ASN A CA 1
ATOM 669 C C . ASN A 1 91 ? -8.275 9.720 -2.054 1.00 91.69 91 ASN A C 1
ATOM 671 O O . ASN A 1 91 ? -8.456 9.186 -0.962 1.00 91.69 91 ASN A O 1
ATOM 675 N N . VAL A 1 92 ? -7.214 9.448 -2.810 1.00 97.12 92 VAL A N 1
ATOM 676 C CA . VAL A 1 92 ? -6.114 8.576 -2.407 1.00 97.12 92 VAL A CA 1
ATOM 677 C C . VAL A 1 92 ? -5.172 9.357 -1.498 1.00 97.12 92 VAL A C 1
ATOM 679 O O . VAL A 1 92 ? -4.806 10.496 -1.793 1.00 97.12 92 VAL A O 1
ATOM 682 N N . LYS A 1 93 ? -4.779 8.753 -0.379 1.00 97.94 93 LYS A N 1
ATOM 683 C CA . LYS A 1 93 ? -3.869 9.354 0.600 1.00 97.94 93 LYS A CA 1
ATOM 684 C C . LYS A 1 93 ? -2.594 8.536 0.708 1.00 97.94 93 LYS A C 1
ATOM 686 O O . LYS A 1 93 ? -2.626 7.315 0.585 1.00 97.94 93 LYS A O 1
ATOM 691 N N . VAL A 1 94 ? -1.474 9.208 0.937 1.00 97.56 94 VAL A N 1
ATOM 692 C CA . VAL A 1 94 ? -0.185 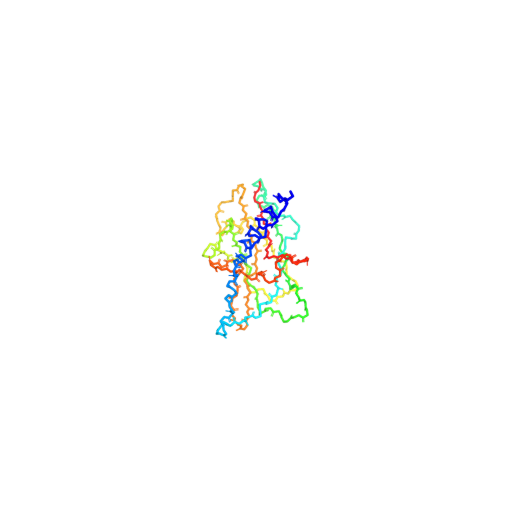8.549 1.145 1.00 97.56 94 VAL A CA 1
ATOM 693 C C . VAL A 1 94 ? -0.084 8.097 2.600 1.00 97.56 94 VAL A C 1
ATOM 695 O O . VAL A 1 94 ? -0.336 8.880 3.511 1.00 97.56 94 VAL A O 1
ATOM 698 N N . LEU A 1 95 ? 0.248 6.824 2.805 1.00 97.19 95 LEU A N 1
ATOM 699 C CA . LEU A 1 95 ? 0.474 6.217 4.116 1.00 97.19 95 LEU A CA 1
ATOM 700 C C . LEU A 1 95 ? 1.963 6.221 4.482 1.00 97.19 95 LEU A C 1
ATOM 702 O O . LEU A 1 95 ? 2.313 6.495 5.626 1.00 97.19 95 LEU A O 1
ATOM 706 N N . GLN A 1 96 ? 2.830 5.907 3.517 1.00 97.62 96 GLN A N 1
ATOM 707 C CA . GLN A 1 96 ? 4.280 5.881 3.697 1.00 97.62 96 GLN A CA 1
ATOM 708 C C . GLN A 1 96 ? 4.982 6.134 2.362 1.00 97.62 96 GLN A C 1
ATOM 710 O O . GLN A 1 96 ? 4.652 5.502 1.365 1.00 97.62 96 GLN A O 1
ATOM 715 N N . GLU A 1 97 ? 5.970 7.022 2.339 1.00 97.81 97 GLU A N 1
ATOM 716 C CA . GLU A 1 97 ? 6.742 7.350 1.135 1.00 97.81 97 GLU A CA 1
ATOM 717 C C . GLU A 1 97 ? 8.088 6.625 1.097 1.00 97.81 97 GLU A C 1
ATOM 719 O O . GLU A 1 97 ? 8.632 6.239 2.133 1.00 97.81 97 GLU A O 1
ATOM 724 N N . GLY A 1 98 ? 8.651 6.489 -0.104 1.00 97.12 98 GLY A N 1
ATOM 725 C CA . GLY A 1 98 ? 10.079 6.214 -0.268 1.00 97.12 98 GLY A CA 1
ATOM 726 C C . GLY A 1 98 ? 10.519 4.797 0.087 1.00 97.12 98 GLY A C 1
ATOM 727 O O . GLY A 1 98 ? 11.656 4.605 0.510 1.00 97.12 98 GLY A O 1
ATOM 728 N N . VAL A 1 99 ? 9.659 3.792 -0.077 1.00 97.75 99 VAL A N 1
ATOM 729 C CA . VAL A 1 99 ? 10.039 2.395 0.164 1.00 97.75 99 VAL A CA 1
ATOM 730 C C . VAL A 1 99 ? 10.894 1.890 -1.001 1.00 97.75 99 VAL A C 1
ATOM 732 O O . VAL A 1 99 ? 10.425 1.818 -2.134 1.00 97.75 99 VAL A O 1
ATOM 735 N N . THR A 1 100 ? 12.143 1.524 -0.715 1.00 97.25 100 THR A N 1
ATOM 736 C CA . THR A 1 100 ? 13.137 1.071 -1.713 1.00 97.25 100 THR A CA 1
ATOM 737 C C . THR A 1 100 ? 13.615 -0.367 -1.496 1.00 97.25 100 THR A C 1
ATOM 739 O O . THR A 1 100 ? 14.383 -0.895 -2.292 1.00 97.25 100 THR A O 1
ATOM 742 N N . SER A 1 101 ? 13.184 -1.013 -0.411 1.00 96.31 101 SER A N 1
ATOM 743 C CA . SER A 1 101 ? 13.591 -2.373 -0.044 1.00 96.31 101 SER A CA 1
ATOM 744 C C . SER A 1 101 ? 12.409 -3.331 -0.139 1.00 96.31 101 SER A C 1
ATOM 746 O O . SER A 1 101 ? 11.323 -3.011 0.343 1.00 96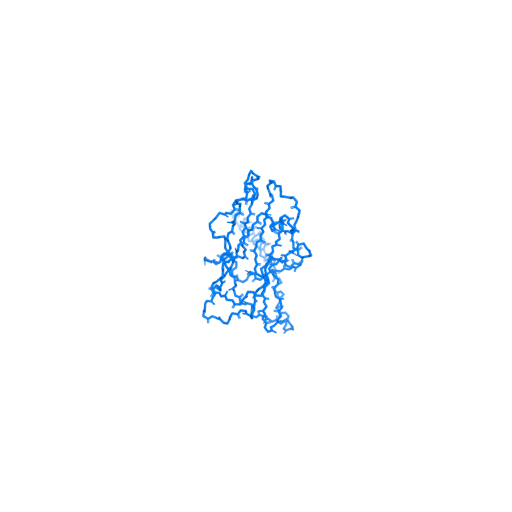.31 101 SER A O 1
ATOM 748 N N . PHE A 1 102 ? 12.626 -4.506 -0.736 1.00 95.44 102 PHE A N 1
ATOM 749 C CA . PHE A 1 102 ? 11.596 -5.527 -0.941 1.00 95.44 102 PHE A CA 1
ATOM 750 C C . PHE A 1 102 ? 12.127 -6.923 -0.562 1.00 95.44 102 PHE A C 1
ATOM 752 O O . PHE A 1 102 ? 13.239 -7.267 -0.972 1.00 95.44 102 PHE A O 1
ATOM 759 N N . PRO A 1 103 ? 11.360 -7.746 0.179 1.00 96.50 103 PRO A N 1
ATOM 760 C CA . PRO A 1 103 ? 10.049 -7.436 0.752 1.00 96.50 103 PRO A CA 1
ATOM 761 C C . PRO A 1 103 ? 10.123 -6.383 1.871 1.00 96.50 103 PRO A C 1
ATOM 763 O O . PRO A 1 103 ? 11.116 -6.287 2.587 1.00 96.50 103 PRO A O 1
ATOM 766 N N . SER A 1 104 ? 9.040 -5.627 2.048 1.00 97.44 104 SER A N 1
ATOM 767 C CA . SER A 1 104 ? 8.845 -4.697 3.163 1.00 97.44 104 SER A CA 1
ATOM 768 C C . SER A 1 104 ? 7.489 -4.930 3.819 1.00 97.44 104 SER A C 1
ATOM 770 O O . SER A 1 104 ? 6.505 -5.250 3.152 1.00 97.44 104 SER A O 1
ATOM 772 N N . THR A 1 105 ? 7.437 -4.783 5.141 1.00 97.69 105 THR A N 1
ATOM 773 C CA . THR A 1 105 ? 6.195 -4.876 5.912 1.00 97.69 105 THR A CA 1
ATOM 774 C C . THR A 1 105 ? 5.774 -3.489 6.357 1.00 97.69 105 THR A C 1
ATOM 776 O O . THR A 1 105 ? 6.507 -2.810 7.072 1.00 97.69 105 THR A O 1
ATOM 779 N N . ILE A 1 106 ? 4.572 -3.093 5.957 1.00 97.56 106 ILE A N 1
ATOM 780 C CA . ILE A 1 106 ? 3.988 -1.793 6.263 1.00 97.56 106 ILE A CA 1
ATOM 781 C C . ILE A 1 106 ? 2.912 -1.979 7.321 1.00 97.56 106 ILE A C 1
ATOM 783 O O . ILE A 1 106 ? 1.973 -2.753 7.131 1.00 97.56 106 ILE A O 1
ATOM 787 N N . THR A 1 107 ? 3.038 -1.266 8.432 1.00 97.06 107 THR A N 1
ATOM 788 C CA . THR A 1 107 ? 2.031 -1.280 9.495 1.00 97.06 107 THR A CA 1
ATOM 789 C C . THR A 1 107 ? 0.929 -0.269 9.186 1.00 97.06 107 THR A C 1
ATOM 791 O O . THR A 1 107 ? 1.208 0.881 8.851 1.00 97.06 107 THR A O 1
ATOM 794 N N . VAL A 1 108 ? -0.323 -0.695 9.334 1.00 97.25 108 VAL A N 1
ATOM 795 C CA . VAL A 1 108 ? -1.531 0.116 9.168 1.00 97.25 108 VAL A CA 1
ATOM 796 C C . VAL A 1 108 ? -2.276 0.130 10.494 1.00 97.25 108 VAL A C 1
ATOM 798 O O . VAL A 1 108 ? -2.759 -0.902 10.954 1.00 97.25 108 VAL A O 1
ATOM 801 N N . THR A 1 109 ? -2.390 1.300 11.111 1.00 96.94 109 THR A N 1
ATOM 802 C CA . THR A 1 109 ? -3.125 1.477 12.373 1.00 96.94 109 THR A CA 1
ATOM 803 C C . THR A 1 109 ? -4.448 2.202 12.148 1.00 96.94 109 THR A C 1
ATOM 805 O O . THR A 1 109 ? -4.608 2.956 11.184 1.00 96.94 109 THR A O 1
ATOM 808 N N . ALA A 1 110 ? -5.405 2.021 13.062 1.00 96.56 110 ALA A N 1
ATOM 809 C CA . ALA A 1 110 ? -6.681 2.731 12.991 1.00 96.56 110 ALA A CA 1
ATOM 810 C C . ALA A 1 110 ? -6.477 4.245 13.139 1.00 96.56 110 ALA A C 1
ATOM 812 O O . ALA A 1 1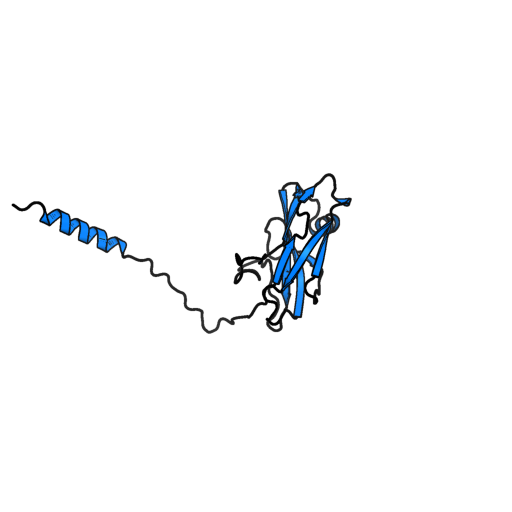10 ? -7.108 5.016 12.421 1.00 96.56 110 ALA A O 1
ATOM 813 N N . ALA A 1 111 ? -5.535 4.658 13.994 1.00 96.50 111 ALA A N 1
ATOM 814 C CA . ALA A 1 111 ? -5.175 6.058 14.190 1.00 96.50 111 ALA A CA 1
ATOM 815 C C . ALA A 1 111 ? -4.700 6.717 12.884 1.00 96.50 111 ALA A C 1
ATOM 817 O O . ALA A 1 111 ? -5.173 7.797 12.540 1.00 96.50 111 ALA A O 1
ATOM 818 N N . GLN A 1 112 ? -3.840 6.044 12.106 1.00 97.06 112 GLN A N 1
ATOM 819 C CA . GLN A 1 112 ? -3.413 6.544 10.792 1.00 97.06 112 GLN A CA 1
ATOM 820 C C . GLN A 1 112 ? -4.598 6.696 9.832 1.00 97.06 112 GLN A C 1
ATOM 822 O O . GLN A 1 112 ? -4.735 7.729 9.178 1.00 97.06 112 GLN A O 1
ATOM 827 N N . LEU A 1 113 ? -5.487 5.701 9.766 1.00 97.31 113 LEU A N 1
ATOM 828 C CA . LEU A 1 113 ? -6.671 5.775 8.907 1.00 97.31 113 LEU A CA 1
ATOM 829 C C . LEU A 1 113 ? -7.615 6.909 9.332 1.00 97.31 113 LEU A C 1
ATOM 831 O O . LEU A 1 113 ? -8.158 7.599 8.468 1.00 97.31 113 LEU A O 1
ATOM 835 N N . GLN A 1 114 ? -7.760 7.150 10.637 1.00 96.88 114 GLN A N 1
ATOM 836 C CA . GLN A 1 114 ? -8.547 8.263 11.165 1.00 96.88 114 GLN A CA 1
ATOM 837 C C . GLN A 1 114 ? -7.929 9.622 10.849 1.00 96.88 114 GLN A C 1
ATOM 839 O O . GLN A 1 114 ? -8.646 10.541 10.462 1.00 96.88 114 GLN A O 1
ATOM 844 N N . SER A 1 115 ? -6.606 9.759 10.949 1.00 97.50 115 SER A N 1
ATOM 845 C CA . SER A 1 115 ? -5.922 10.994 10.554 1.00 97.50 115 SER A CA 1
ATOM 846 C C . SER A 1 115 ? -6.097 11.304 9.066 1.00 97.50 115 SER A C 1
ATOM 848 O O . SER A 1 115 ? -6.218 12.466 8.691 1.00 97.50 115 SER A O 1
ATOM 850 N N . LEU A 1 116 ? -6.134 10.276 8.213 1.00 96.75 116 LEU A N 1
ATOM 851 C CA . LEU A 1 116 ? -6.245 10.443 6.763 1.00 96.75 116 LEU A CA 1
ATOM 852 C C . LEU A 1 116 ? -7.685 10.663 6.273 1.00 96.75 116 LEU A C 1
ATOM 854 O O . LEU A 1 116 ? -7.889 11.387 5.296 1.00 96.75 116 LEU A O 1
ATOM 858 N N . PHE A 1 117 ? -8.673 10.027 6.912 1.00 96.38 117 PHE A N 1
ATOM 859 C CA . PHE A 1 117 ? -10.050 9.947 6.400 1.00 96.38 117 PHE A CA 1
ATOM 860 C C . PHE A 1 117 ? -11.142 10.330 7.406 1.00 96.38 117 PHE A C 1
ATOM 862 O O . PHE A 1 117 ? -12.325 10.274 7.061 1.00 96.38 117 PHE A O 1
ATOM 869 N N . GLY A 1 118 ? -10.775 10.711 8.628 1.00 95.88 118 GLY A N 1
ATOM 870 C CA . GLY A 1 118 ? -11.712 10.977 9.715 1.00 95.88 118 GLY A CA 1
ATOM 871 C C . GLY A 1 118 ? -12.272 9.701 10.345 1.00 95.88 118 GLY A C 1
ATOM 872 O O . GLY A 1 118 ? -11.698 8.620 10.244 1.00 95.88 118 GLY A O 1
ATOM 873 N N . GLU A 1 119 ? -13.408 9.832 11.023 1.00 96.25 119 GLU A N 1
ATOM 874 C CA . GLU A 1 119 ? -14.033 8.740 11.770 1.00 96.25 119 GLU A CA 1
ATOM 875 C C . GLU A 1 119 ? -14.260 7.472 10.917 1.00 96.25 119 GLU A C 1
ATOM 877 O O . GLU A 1 119 ? -14.738 7.527 9.777 1.00 96.25 119 GLU A O 1
ATOM 882 N N . LEU A 1 120 ? -13.916 6.321 11.503 1.00 96.50 120 LEU A N 1
ATOM 883 C CA . LEU A 1 120 ? -14.120 4.985 10.942 1.00 96.50 120 LEU A CA 1
ATOM 884 C C . LEU A 1 120 ? -15.569 4.547 1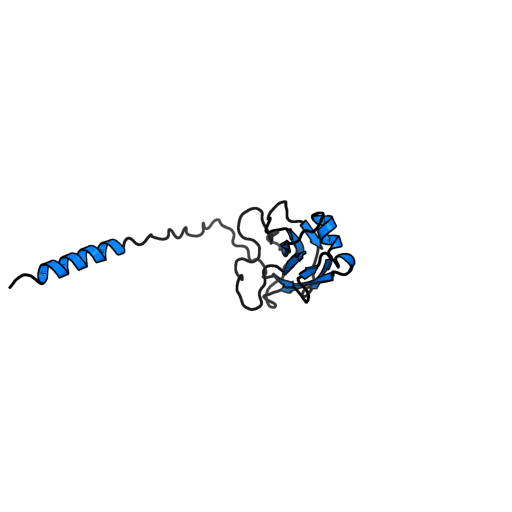1.177 1.00 96.50 120 LEU A C 1
ATOM 886 O O . LEU A 1 120 ? -16.065 4.651 12.297 1.00 96.50 120 LEU A O 1
ATOM 890 N N . LYS A 1 121 ? -16.237 4.011 10.153 1.00 96.62 121 LYS A N 1
ATOM 891 C CA . LYS A 1 121 ? -17.613 3.502 10.252 1.00 96.62 121 LYS A CA 1
ATOM 892 C C . LYS A 1 121 ? -17.685 2.047 9.811 1.00 96.62 121 LYS A C 1
ATOM 894 O O . LYS A 1 121 ? -16.957 1.643 8.909 1.00 96.62 121 LYS A O 1
ATOM 899 N N . VAL A 1 122 ? -18.580 1.264 10.419 1.00 96.81 122 VAL A N 1
ATOM 900 C CA . VAL A 1 122 ? -18.829 -0.130 10.007 1.00 96.81 122 VAL A CA 1
ATOM 901 C C . VAL A 1 122 ? -19.110 -0.186 8.506 1.00 96.81 122 VAL A C 1
ATOM 903 O O . VAL A 1 122 ? -19.906 0.597 7.988 1.00 96.81 122 VAL A O 1
ATOM 906 N N . GLY A 1 123 ? -18.448 -1.110 7.813 1.00 96.06 123 GLY A N 1
ATOM 907 C CA . GLY A 1 123 ? -18.534 -1.254 6.361 1.00 96.06 123 GLY A CA 1
ATOM 908 C C . GLY A 1 123 ? -17.524 -0.413 5.578 1.00 96.06 123 GLY A C 1
ATOM 909 O O . GLY A 1 123 ? -17.370 -0.648 4.379 1.00 96.06 123 GLY A O 1
ATOM 910 N N . ASP A 1 124 ? -16.792 0.504 6.222 1.00 97.50 124 ASP A N 1
ATOM 911 C CA . ASP A 1 124 ? -15.679 1.187 5.570 1.00 97.50 124 ASP A CA 1
ATOM 912 C C . ASP A 1 124 ? -14.595 0.183 5.158 1.00 97.50 124 ASP A C 1
ATOM 914 O O . ASP A 1 124 ? -14.213 -0.724 5.904 1.00 97.50 124 ASP A O 1
ATOM 918 N N . THR A 1 125 ? -14.073 0.373 3.951 1.00 98.00 125 THR A N 1
ATOM 919 C CA . THR A 1 125 ? -12.987 -0.420 3.378 1.00 98.00 125 THR A CA 1
ATOM 920 C C . THR A 1 125 ? -11.803 0.468 3.049 1.00 98.00 125 THR A C 1
ATOM 922 O O . THR A 1 125 ? -11.966 1.582 2.547 1.00 98.00 125 THR A O 1
ATOM 925 N N . TYR A 1 126 ? -10.607 -0.044 3.315 1.00 98.00 126 TYR A N 1
ATOM 926 C CA . TYR A 1 126 ? -9.347 0.645 3.070 1.00 98.00 126 TYR A CA 1
ATOM 927 C C . TYR A 1 126 ? -8.449 -0.254 2.233 1.00 98.00 126 TYR A C 1
ATOM 929 O O . TYR A 1 126 ? -7.975 -1.281 2.719 1.00 98.00 126 TYR A O 1
ATOM 937 N N . ASP A 1 127 ? -8.242 0.123 0.972 1.00 97.94 127 ASP A N 1
ATOM 938 C CA . ASP A 1 127 ? -7.333 -0.581 0.068 1.00 97.94 127 ASP A CA 1
ATOM 939 C C . ASP A 1 127 ? -5.966 0.080 0.122 1.00 97.94 127 ASP A C 1
ATOM 941 O O . ASP A 1 127 ? -5.850 1.262 -0.196 1.00 97.94 127 ASP A O 1
ATOM 945 N N . VAL A 1 128 ? -4.946 -0.687 0.485 1.00 98.12 128 VAL A N 1
ATOM 946 C CA . VAL A 1 128 ? -3.551 -0.258 0.572 1.00 98.12 128 VAL A CA 1
ATOM 947 C C . VAL A 1 128 ? -2.769 -0.854 -0.591 1.00 98.12 128 VAL A C 1
ATOM 949 O O . VAL A 1 128 ? -2.779 -2.071 -0.784 1.00 98.12 128 VAL A O 1
ATOM 952 N N . ALA A 1 129 ? -2.093 -0.014 -1.367 1.00 97.19 129 ALA A N 1
ATOM 953 C CA . ALA A 1 129 ? -1.362 -0.424 -2.562 1.00 97.19 129 ALA A CA 1
ATOM 954 C C . ALA A 1 129 ? -0.164 0.495 -2.852 1.00 97.19 129 ALA A C 1
ATOM 956 O O . ALA A 1 129 ? -0.127 1.622 -2.359 1.00 97.19 129 ALA A O 1
ATOM 957 N N . PRO A 1 130 ? 0.817 0.043 -3.649 1.00 97.12 130 PRO A N 1
ATOM 958 C CA . PRO A 1 130 ? 1.983 0.841 -4.000 1.00 97.12 130 PRO A CA 1
ATOM 959 C C . PRO A 1 130 ? 1.743 1.686 -5.261 1.00 97.12 130 PRO A C 1
ATOM 961 O O . PRO A 1 130 ? 1.449 1.154 -6.333 1.00 97.12 130 PRO A O 1
ATOM 964 N N . ASN A 1 131 ? 1.957 2.998 -5.160 1.00 97.19 131 ASN A N 1
ATOM 965 C CA . ASN A 1 131 ? 2.330 3.808 -6.317 1.00 97.19 131 ASN A CA 1
ATOM 966 C C . ASN A 1 131 ? 3.770 3.466 -6.696 1.00 97.19 131 ASN A C 1
ATOM 968 O O . ASN A 1 131 ? 4.646 3.434 -5.833 1.00 97.19 131 ASN A O 1
ATOM 972 N N . ILE A 1 132 ? 4.008 3.231 -7.979 1.00 96.44 132 ILE A N 1
ATOM 973 C CA . ILE A 1 132 ? 5.275 2.719 -8.490 1.00 96.44 132 ILE A CA 1
ATOM 974 C C . ILE A 1 132 ? 6.021 3.838 -9.206 1.00 96.44 132 ILE A C 1
ATOM 976 O O . ILE A 1 132 ? 5.448 4.499 -10.067 1.00 96.44 132 ILE A O 1
ATOM 980 N N . TYR A 1 133 ? 7.291 4.034 -8.862 1.00 96.06 133 TYR A N 1
ATOM 981 C CA . TYR A 1 133 ? 8.169 4.990 -9.529 1.00 96.06 133 TYR A CA 1
ATOM 982 C C . TYR A 1 133 ? 9.264 4.245 -10.280 1.00 96.06 133 TYR A C 1
ATOM 984 O O . TYR A 1 133 ? 9.888 3.330 -9.743 1.00 96.06 133 TYR A O 1
ATOM 992 N N . THR A 1 134 ? 9.474 4.646 -11.523 1.00 93.62 134 THR A N 1
ATOM 993 C CA . THR A 1 134 ? 10.529 4.142 -12.406 1.00 93.62 134 THR A CA 1
ATOM 994 C C . THR A 1 134 ? 11.149 5.319 -13.159 1.00 93.62 134 THR A C 1
ATOM 996 O O . THR A 1 134 ? 10.618 6.434 -13.098 1.00 93.62 134 THR A O 1
ATOM 999 N N . SER A 1 135 ? 12.179 5.053 -13.964 1.00 90.62 135 SER A N 1
ATOM 1000 C CA . SER A 1 135 ? 12.712 6.011 -14.941 1.00 90.62 135 SER A CA 1
ATOM 1001 C C . SER A 1 135 ? 11.645 6.589 -15.873 1.00 90.62 135 SER A C 1
ATOM 1003 O O . SER A 1 135 ? 11.757 7.739 -16.288 1.00 90.62 135 SER A O 1
ATOM 1005 N N . ASP A 1 136 ? 10.605 5.807 -16.168 1.00 88.94 136 ASP A N 1
ATOM 1006 C CA . ASP A 1 136 ? 9.536 6.166 -17.100 1.00 88.94 136 ASP A CA 1
ATOM 1007 C C . ASP A 1 136 ? 8.448 7.030 -16.433 1.00 88.94 136 ASP A C 1
ATOM 1009 O O . ASP A 1 136 ? 7.549 7.547 -17.092 1.00 88.94 136 ASP A O 1
ATOM 1013 N N . GLY A 1 137 ? 8.524 7.204 -15.109 1.00 91.19 137 GLY A N 1
ATOM 1014 C CA . GLY A 1 137 ? 7.622 8.041 -14.331 1.00 91.19 137 GLY A CA 1
ATOM 1015 C C . GLY A 1 137 ? 6.874 7.300 -13.226 1.00 91.19 137 GLY A C 1
ATOM 1016 O O . GLY A 1 137 ? 7.278 6.234 -12.749 1.00 91.19 137 GLY A O 1
ATOM 1017 N N . LYS A 1 138 ? 5.784 7.932 -12.777 1.00 93.12 138 LYS A N 1
ATOM 1018 C CA . LYS A 1 138 ? 4.927 7.472 -11.681 1.00 93.12 138 LYS A CA 1
ATOM 1019 C C . LYS A 1 138 ? 3.703 6.748 -12.233 1.00 93.12 138 LYS A C 1
ATOM 1021 O O . LYS A 1 138 ? 2.921 7.327 -12.981 1.00 93.12 138 LYS A O 1
ATOM 1026 N N . PHE A 1 139 ? 3.471 5.542 -11.738 1.00 93.56 139 PHE A N 1
ATOM 1027 C CA . PHE A 1 139 ? 2.281 4.748 -12.005 1.00 93.56 139 PHE A CA 1
ATOM 1028 C C . PHE A 1 139 ? 1.448 4.636 -10.734 1.00 93.56 139 PHE A C 1
ATOM 1030 O O . PHE A 1 139 ? 1.918 4.177 -9.690 1.00 93.56 139 PHE A O 1
ATOM 1037 N N . GLU A 1 140 ? 0.201 5.083 -10.806 1.00 94.88 140 GLU A N 1
ATOM 1038 C CA . GLU A 1 140 ? -0.677 5.135 -9.642 1.00 94.88 140 GLU A CA 1
ATOM 1039 C C . GLU A 1 140 ? -1.389 3.799 -9.426 1.00 94.88 140 GLU A C 1
ATOM 1041 O O . GLU A 1 140 ? -1.903 3.190 -10.365 1.00 94.88 140 GLU A O 1
ATOM 1046 N N . ALA A 1 141 ? -1.475 3.347 -8.175 1.00 95.00 141 ALA A N 1
ATOM 1047 C CA . ALA A 1 141 ? -2.285 2.177 -7.842 1.00 95.00 141 ALA A CA 1
ATOM 1048 C C . ALA A 1 141 ? -3.782 2.440 -8.062 1.00 95.00 141 ALA A C 1
ATOM 1050 O O . ALA A 1 141 ? -4.522 1.563 -8.510 1.00 95.00 141 ALA A O 1
ATOM 1051 N N . PHE A 1 142 ? -4.221 3.661 -7.751 1.00 95.19 142 PHE A N 1
ATOM 1052 C CA . PHE A 1 142 ? -5.624 4.068 -7.756 1.00 95.19 142 PHE A CA 1
ATOM 1053 C C . PHE A 1 142 ? -5.819 5.401 -8.507 1.00 95.19 142 PHE A C 1
ATOM 1055 O O . PHE A 1 142 ? -6.190 6.403 -7.888 1.00 95.19 142 PHE A O 1
ATOM 1062 N N . PRO A 1 143 ? -5.566 5.446 -9.827 1.00 92.75 143 PRO A N 1
ATOM 1063 C CA . PRO A 1 143 ? -5.709 6.675 -10.602 1.00 92.75 143 PRO A CA 1
ATOM 1064 C C . PRO A 1 143 ? -7.162 7.166 -10.619 1.00 92.75 143 PRO A C 1
ATOM 1066 O O . PRO A 1 143 ? -8.102 6.406 -10.375 1.00 92.75 143 PRO A O 1
ATOM 1069 N N . ALA A 1 144 ? -7.359 8.453 -10.918 1.00 89.75 144 ALA A N 1
ATOM 1070 C CA . ALA A 1 144 ? -8.701 9.023 -11.079 1.00 89.75 144 ALA A CA 1
ATOM 1071 C C . ALA A 1 144 ? -9.446 8.409 -12.275 1.00 89.75 144 ALA A C 1
ATOM 1073 O O . ALA A 1 144 ? -10.650 8.183 -12.209 1.00 89.75 144 ALA A O 1
ATOM 1074 N N . ASN A 1 145 ? -8.711 8.139 -13.357 1.00 85.62 145 ASN A N 1
ATOM 1075 C CA . ASN A 1 145 ? -9.223 7.581 -14.600 1.00 85.62 145 ASN A CA 1
ATOM 1076 C C . ASN A 1 145 ? -8.282 6.481 -15.094 1.00 85.62 145 ASN A C 1
ATOM 1078 O O . ASN A 1 145 ? -7.065 6.612 -14.987 1.00 85.62 145 ASN A O 1
ATOM 1082 N N . GLY A 1 146 ? -8.849 5.444 -15.707 1.00 82.44 146 GLY A N 1
ATOM 1083 C CA . GLY A 1 146 ? -8.074 4.386 -16.346 1.00 82.44 146 GLY A CA 1
ATOM 1084 C C . GLY A 1 146 ? -7.537 3.311 -15.388 1.00 82.44 146 GLY A C 1
ATOM 1085 O O . GLY A 1 146 ? -7.919 3.251 -14.217 1.00 82.44 146 GLY A O 1
ATOM 1086 N N . PRO A 1 147 ? -6.707 2.399 -15.917 1.00 81.62 147 PRO A N 1
ATOM 1087 C CA . PRO A 1 147 ? -6.171 1.270 -15.169 1.00 81.62 147 PRO A CA 1
ATOM 1088 C C . PRO A 1 147 ? -5.058 1.686 -14.198 1.00 81.62 147 PRO A C 1
ATOM 1090 O O . PRO A 1 147 ? -4.183 2.469 -14.551 1.00 81.62 147 PRO A O 1
ATOM 1093 N N . GLY A 1 148 ? -5.058 1.112 -12.992 1.00 86.44 148 GLY A N 1
ATOM 1094 C CA . GLY A 1 148 ? -3.938 1.234 -12.053 1.00 86.44 148 GLY A CA 1
ATOM 1095 C C . GLY A 1 148 ? -2.772 0.286 -12.368 1.00 86.44 148 GLY A C 1
ATOM 1096 O O . GLY A 1 148 ? -2.818 -0.500 -13.320 1.00 86.44 148 GLY A O 1
ATOM 1097 N N . THR A 1 149 ? -1.750 0.301 -11.511 1.00 83.19 149 THR A N 1
ATOM 1098 C CA . THR A 1 149 ? -0.494 -0.478 -11.634 1.00 83.19 149 THR A CA 1
ATOM 1099 C C . THR A 1 149 ? -0.644 -2.002 -11.752 1.00 83.19 149 THR A C 1
ATOM 1101 O O . THR A 1 149 ? 0.300 -2.679 -12.147 1.00 83.19 149 THR A O 1
ATOM 1104 N N . ALA A 1 150 ? -1.807 -2.571 -11.432 1.00 71.25 150 ALA A N 1
ATOM 1105 C CA . ALA A 1 150 ? -1.999 -4.017 -11.292 1.00 71.25 150 ALA A CA 1
ATOM 1106 C C . ALA A 1 150 ? -2.498 -4.763 -12.546 1.00 71.25 150 ALA A C 1
ATOM 1108 O O . ALA A 1 150 ? -2.744 -5.970 -12.494 1.00 71.25 150 ALA A O 1
ATOM 1109 N N . THR A 1 151 ? -2.726 -4.081 -13.667 1.00 64.75 151 THR A N 1
ATOM 1110 C CA . THR A 1 151 ? -3.608 -4.612 -14.725 1.00 64.75 151 THR A CA 1
ATOM 1111 C C . THR A 1 151 ? -3.081 -5.788 -15.539 1.00 64.75 151 THR A C 1
ATOM 1113 O O . THR A 1 151 ? -3.886 -6.611 -15.965 1.00 64.75 151 THR A O 1
ATOM 1116 N N . SER A 1 152 ? -1.770 -5.932 -15.718 1.00 69.94 152 SER A N 1
ATOM 1117 C CA . SER A 1 152 ? -1.192 -7.023 -16.522 1.00 69.94 152 SER A CA 1
ATOM 1118 C C . SER A 1 152 ? -1.069 -8.357 -15.776 1.00 69.94 152 SER A C 1
ATOM 1120 O O . SER A 1 152 ? -0.932 -9.402 -16.407 1.00 69.94 152 SER A O 1
ATOM 1122 N N . VAL A 1 153 ? -1.127 -8.333 -14.442 1.00 77.38 153 VAL A N 1
ATOM 1123 C CA . VAL A 1 153 ? -0.903 -9.498 -13.562 1.00 77.38 153 VAL A CA 1
ATOM 1124 C C . VAL A 1 153 ? -2.080 -9.778 -12.624 1.00 77.38 153 VAL A C 1
ATOM 1126 O O . VAL A 1 153 ? -2.021 -10.673 -11.780 1.00 77.38 153 VAL A O 1
ATOM 1129 N N . THR A 1 154 ? -3.178 -9.030 -12.766 1.00 79.19 154 THR A N 1
ATOM 1130 C CA . THR A 1 154 ? -4.397 -9.252 -11.982 1.00 79.19 154 THR A CA 1
ATOM 1131 C C . THR A 1 154 ? -4.904 -10.685 -12.182 1.00 79.19 154 THR A C 1
ATOM 1133 O O . THR A 1 154 ? -5.096 -11.136 -13.306 1.00 79.19 154 THR A O 1
ATOM 1136 N N . GLY A 1 155 ? -5.134 -11.401 -11.077 1.00 79.88 155 GLY A N 1
ATOM 1137 C CA . GLY A 1 155 ? -5.603 -12.792 -11.088 1.00 79.88 155 GLY A CA 1
ATOM 1138 C C . GLY A 1 155 ? -4.497 -13.845 -11.197 1.00 79.88 155 GLY A C 1
ATOM 1139 O O . GLY A 1 155 ? -4.793 -15.034 -11.076 1.00 79.88 155 GLY A O 1
ATOM 1140 N N . ALA A 1 156 ? -3.233 -13.444 -11.368 1.00 87.94 156 ALA A N 1
ATOM 1141 C CA . ALA A 1 156 ? -2.122 -14.383 -11.329 1.00 87.94 156 ALA A CA 1
ATOM 1142 C C . ALA A 1 156 ? -1.970 -14.992 -9.916 1.00 87.94 156 ALA A C 1
ATOM 1144 O O . ALA A 1 156 ? -2.100 -14.273 -8.916 1.00 87.94 156 ALA A O 1
ATOM 1145 N N . PRO A 1 157 ? -1.685 -16.303 -9.790 1.00 90.56 157 PRO A N 1
ATOM 1146 C CA . PRO A 1 157 ? -1.491 -16.938 -8.493 1.00 90.56 157 PRO A CA 1
ATOM 1147 C C . PRO A 1 157 ? -0.427 -16.222 -7.663 1.00 90.56 157 PRO A C 1
ATOM 1149 O O . PRO A 1 157 ? 0.662 -15.902 -8.142 1.00 90.56 157 PRO A O 1
ATOM 1152 N N . GLY A 1 158 ? -0.758 -15.953 -6.402 1.00 88.00 158 GLY A N 1
ATOM 1153 C CA . GLY A 1 158 ? 0.146 -15.266 -5.490 1.00 88.00 158 GLY A CA 1
ATOM 1154 C C . GLY A 1 158 ? 0.365 -13.782 -5.801 1.00 88.00 158 GLY A C 1
ATOM 1155 O O . GLY A 1 158 ? 1.166 -13.167 -5.105 1.00 88.00 158 GLY A O 1
ATOM 1156 N N . TYR A 1 159 ? -0.327 -13.182 -6.768 1.00 92.88 159 TYR A N 1
ATOM 1157 C CA . TYR A 1 159 ? -0.349 -11.732 -6.939 1.00 92.88 159 TYR A CA 1
ATOM 1158 C C . TYR A 1 159 ? -1.525 -11.114 -6.176 1.00 92.88 159 TYR A C 1
ATOM 1160 O O . TYR A 1 159 ? -2.602 -11.699 -6.081 1.00 92.88 159 TYR A O 1
ATOM 1168 N N . SER A 1 160 ? -1.327 -9.913 -5.641 1.00 93.81 160 SER A N 1
ATOM 1169 C CA . SER A 1 160 ? -2.397 -9.089 -5.088 1.00 93.81 160 SER A CA 1
ATOM 1170 C C . SER A 1 160 ? -2.138 -7.622 -5.400 1.00 93.81 160 SER A C 1
ATOM 1172 O O . SER A 1 160 ? -1.081 -7.091 -5.063 1.00 93.81 160 SER A O 1
ATOM 1174 N N . ALA A 1 161 ? -3.121 -6.970 -6.019 1.00 92.75 161 ALA A N 1
ATOM 1175 C CA . ALA A 1 161 ? -3.056 -5.560 -6.396 1.00 92.75 161 ALA A CA 1
ATOM 1176 C C . ALA A 1 161 ? -3.051 -4.621 -5.180 1.00 92.75 161 ALA A C 1
ATOM 1178 O O . ALA A 1 161 ? -2.458 -3.546 -5.213 1.00 92.75 161 ALA A O 1
ATOM 1179 N N . PHE A 1 162 ? -3.747 -5.018 -4.116 1.00 95.38 162 PHE A N 1
ATOM 1180 C CA . PHE A 1 162 ? -3.903 -4.236 -2.899 1.00 95.38 162 PHE A CA 1
ATOM 1181 C C . PHE A 1 162 ? -4.209 -5.145 -1.710 1.00 95.38 162 PHE A C 1
ATOM 1183 O O . PHE A 1 162 ? -4.793 -6.218 -1.852 1.00 95.38 162 PHE A O 1
ATOM 1190 N N . ALA A 1 163 ? -3.865 -4.679 -0.518 1.00 97.00 163 ALA A N 1
ATOM 1191 C CA . ALA A 1 163 ? -4.315 -5.248 0.739 1.00 97.00 163 ALA A CA 1
ATOM 1192 C C . ALA A 1 163 ? -5.575 -4.509 1.201 1.00 97.00 163 ALA A C 1
ATOM 1194 O O . ALA A 1 163 ? -5.569 -3.283 1.262 1.00 97.00 163 ALA A O 1
ATOM 1195 N N . ARG A 1 164 ? -6.658 -5.226 1.521 1.00 97.69 164 ARG A N 1
ATOM 1196 C CA . ARG A 1 164 ? -7.907 -4.611 1.993 1.00 97.69 164 ARG A CA 1
ATOM 1197 C C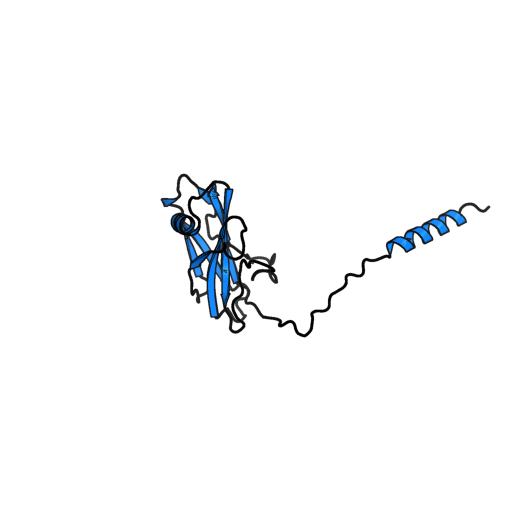 . ARG A 1 164 ? -8.099 -4.822 3.484 1.00 97.69 164 ARG A C 1
ATOM 1199 O O . ARG A 1 164 ? -8.158 -5.963 3.933 1.00 97.69 164 ARG A O 1
ATOM 1206 N N . PHE A 1 165 ? -8.330 -3.729 4.201 1.00 98.19 165 PHE A N 1
ATOM 1207 C CA . PHE A 1 165 ? -8.859 -3.736 5.561 1.00 98.19 165 PHE A CA 1
ATOM 1208 C C . PHE A 1 165 ? -10.341 -3.367 5.561 1.00 98.19 165 PHE A C 1
ATOM 1210 O O . PHE A 1 165 ? -10.793 -2.593 4.715 1.00 98.19 165 PHE A O 1
ATOM 1217 N N . THR A 1 166 ? -11.121 -3.943 6.474 1.00 97.94 166 THR A N 1
ATOM 1218 C CA . THR A 1 166 ? -12.566 -3.684 6.589 1.00 97.94 166 THR A CA 1
ATOM 1219 C C . THR A 1 166 ? -12.940 -3.399 8.030 1.00 97.94 166 THR A C 1
ATOM 1221 O O . THR A 1 166 ? -12.588 -4.173 8.920 1.00 97.94 166 THR A O 1
ATOM 1224 N N . VAL A 1 167 ? -13.685 -2.318 8.240 1.00 97.44 167 VAL A N 1
ATOM 1225 C CA . VAL A 1 167 ? -14.244 -1.968 9.544 1.00 97.44 167 VAL A CA 1
ATOM 1226 C C . VAL A 1 167 ? -15.494 -2.798 9.799 1.00 97.44 167 VAL A C 1
ATOM 1228 O O . VAL A 1 167 ? -16.387 -2.861 8.946 1.00 97.44 167 VAL A O 1
ATOM 1231 N N . ARG A 1 168 ? -15.544 -3.447 10.958 1.00 94.12 168 ARG A N 1
ATOM 1232 C CA . ARG A 1 168 ? -16.639 -4.314 11.391 1.00 94.12 168 ARG A CA 1
ATOM 1233 C C . ARG A 1 168 ? -17.093 -3.967 12.802 1.00 94.12 168 ARG A C 1
ATOM 1235 O O . ARG A 1 168 ? -16.262 -3.470 13.599 1.00 94.12 168 ARG A O 1
#